Protein AF-A0A9E5L343-F1 (afdb_monomer)

Mean predicted aligned error: 2.78 Å

Foldseek 3Di:
DVLVVLPDPDDDDDDDDDPPPCSVVVVVVSCVSVQDPVDAAEEEDQADPDDDPNHHYHYADVVVPRHPVNVVD

Secondary structure (DSSP, 8-state):
-HHHHHTSSS-------STTSSHHHHHHHHHHHH--TT---EEEESS--SPPTT-EEEEPBGGGTB-HHHH--

Sequence (73 aa):
MIYKNLSFPNGIILATGPTGSGKTTTLYACLDYVNTSEVNIITYEDPVENKMRGLNQAQIRADIGFTFASGLR

Nearest PDB structures (foldseek):
  4ksr-assembly1_A  TM=9.892E-01  e=2.649E-06  Vibrio cholerae O1 biovar El Tor str. N16961
  4pht-assembly1_A  TM=9.578E-01  e=1.503E-06  Vibrio vulnificus CMCP6
  4pht-assembly2_B  TM=9.568E-01  e=1.859E-06  Vibrio vulnificus CMCP6
  4pht-assembly3_C  TM=9.573E-01  e=2.468E-06  Vibrio vulnificus CMCP6
  5zfr-assembly1_C-2  TM=9.805E-01  e=4.668E-06  Geobacter sulfurreducens PCA

Structure (mmCIF, N/CA/C/O back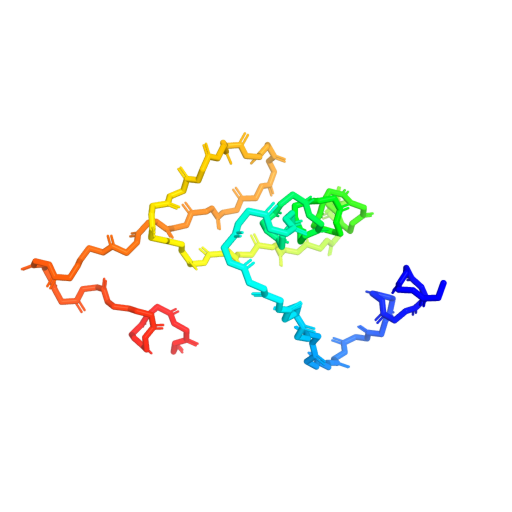bone):
data_AF-A0A9E5L343-F1
#
_entry.id   AF-A0A9E5L343-F1
#
loop_
_atom_site.group_PDB
_atom_site.id
_atom_site.type_symbol
_atom_site.label_atom_id
_atom_site.label_alt_id
_atom_site.label_comp_id
_atom_site.label_asym_id
_atom_site.label_entity_id
_atom_site.label_seq_id
_atom_site.pdbx_PDB_i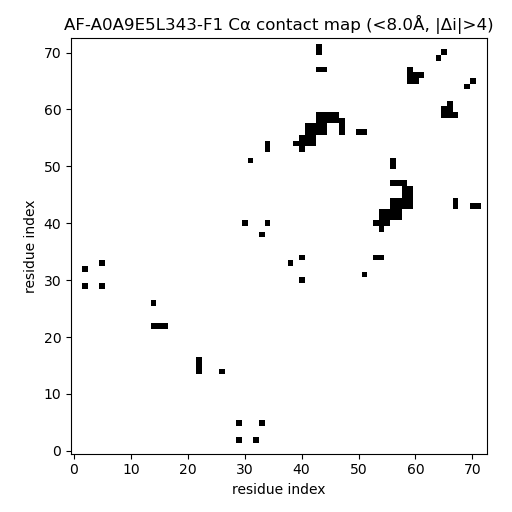ns_code
_atom_site.Cartn_x
_atom_site.Cartn_y
_atom_site.Cartn_z
_atom_site.occupancy
_atom_site.B_iso_or_equiv
_atom_site.auth_seq_id
_atom_site.auth_comp_id
_atom_site.auth_asym_id
_atom_site.auth_atom_id
_atom_site.pdbx_PDB_model_num
ATOM 1 N N . MET A 1 1 ? 2.576 3.810 19.337 1.00 65.12 1 MET A N 1
ATOM 2 C CA . MET A 1 1 ? 2.856 5.116 18.695 1.00 65.12 1 MET A CA 1
ATOM 3 C C . MET A 1 1 ? 2.323 5.163 17.264 1.00 65.12 1 MET A C 1
ATOM 5 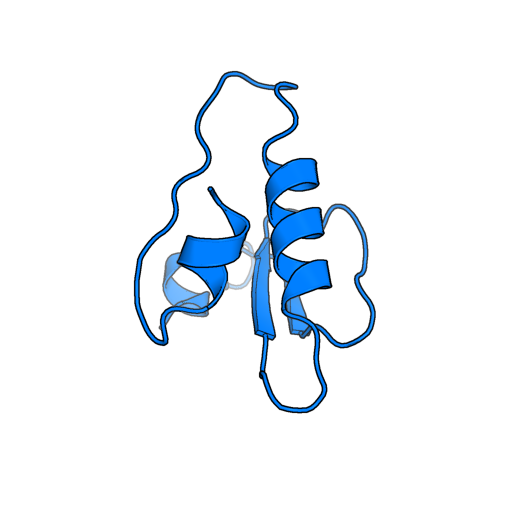O O . MET A 1 1 ? 1.533 6.050 16.991 1.00 65.12 1 MET A O 1
ATOM 9 N N . ILE A 1 2 ? 2.643 4.188 16.397 1.00 85.19 2 ILE A N 1
ATOM 10 C CA . ILE A 1 2 ? 2.104 4.114 15.019 1.00 85.19 2 ILE A CA 1
ATOM 11 C C . ILE A 1 2 ? 0.570 3.994 14.966 1.00 85.19 2 ILE A C 1
ATOM 13 O O . ILE A 1 2 ? -0.049 4.794 14.280 1.00 85.19 2 ILE A O 1
ATOM 17 N N . TYR A 1 3 ? -0.057 3.106 15.749 1.00 88.06 3 TYR A N 1
ATOM 18 C CA . TYR A 1 3 ? -1.525 2.942 15.730 1.00 88.06 3 TYR A CA 1
ATOM 19 C C . TYR A 1 3 ? -2.308 4.219 16.059 1.00 88.06 3 TYR A C 1
ATOM 21 O O . TYR A 1 3 ? -3.353 4.470 15.475 1.00 88.06 3 TYR A O 1
ATOM 29 N N . LYS A 1 4 ? -1.767 5.075 16.937 1.00 91.12 4 LYS A N 1
ATOM 30 C CA . LYS A 1 4 ? -2.365 6.385 17.230 1.00 91.12 4 LYS A CA 1
ATOM 31 C C . LYS A 1 4 ? -2.346 7.303 16.005 1.00 91.12 4 LYS A C 1
ATOM 33 O O . LYS A 1 4 ? -3.256 8.095 15.829 1.00 91.12 4 LYS A O 1
ATOM 38 N N . ASN A 1 5 ? -1.312 7.215 15.169 1.00 93.25 5 ASN A N 1
ATOM 39 C CA . ASN A 1 5 ? -1.239 8.029 13.959 1.00 93.25 5 ASN A CA 1
ATOM 40 C C . ASN A 1 5 ? -2.198 7.532 12.866 1.00 93.25 5 ASN A C 1
ATOM 42 O O . ASN A 1 5 ? -2.644 8.330 12.052 1.00 93.25 5 ASN A O 1
ATOM 46 N N . LEU A 1 6 ? -2.548 6.240 12.870 1.00 94.88 6 LEU A N 1
ATOM 47 C CA . LEU A 1 6 ? -3.502 5.661 11.918 1.00 94.88 6 LEU A CA 1
ATOM 48 C C . LEU A 1 6 ? -4.947 6.132 12.141 1.00 94.88 6 LEU A C 1
ATOM 50 O O . LEU A 1 6 ? -5.759 6.010 11.235 1.00 94.88 6 LEU A O 1
ATOM 54 N N . SER A 1 7 ? -5.276 6.680 13.317 1.00 91.56 7 SER A N 1
ATOM 55 C CA . SER A 1 7 ? -6.618 7.203 13.597 1.00 91.56 7 SER A CA 1
ATOM 56 C C . SER A 1 7 ? -6.831 8.640 13.114 1.00 91.56 7 SER A C 1
ATOM 58 O O . SER A 1 7 ? -7.926 9.176 13.280 1.00 91.56 7 SER A O 1
ATOM 60 N N . PHE A 1 8 ? -5.798 9.315 12.596 1.00 94.69 8 PHE A N 1
ATOM 61 C CA . PHE A 1 8 ? -5.984 10.649 12.031 1.00 94.69 8 PHE A CA 1
ATOM 62 C C . PHE A 1 8 ? -6.669 10.545 10.665 1.00 94.69 8 PHE A C 1
ATOM 64 O O . PHE A 1 8 ? -6.298 9.689 9.866 1.00 94.69 8 PHE A O 1
ATOM 71 N N . PRO A 1 9 ? -7.621 11.440 10.355 1.00 93.75 9 PRO A N 1
ATOM 72 C CA . PRO A 1 9 ? -8.383 11.361 9.111 1.00 93.75 9 PRO A CA 1
ATOM 73 C C . PRO A 1 9 ? -7.531 11.626 7.863 1.00 93.75 9 PRO A C 1
ATOM 75 O O . PRO A 1 9 ? -7.921 11.234 6.772 1.00 93.75 9 PRO A O 1
ATOM 78 N N . ASN A 1 10 ? -6.388 12.310 8.005 1.00 96.25 10 ASN A N 1
ATOM 79 C CA . ASN A 1 10 ? -5.497 12.654 6.899 1.00 96.25 10 ASN A CA 1
ATOM 80 C C . ASN A 1 10 ? -4.037 12.661 7.369 1.00 96.25 10 ASN A C 1
ATOM 82 O O . ASN A 1 10 ? -3.743 13.093 8.486 1.00 96.25 10 ASN A O 1
ATOM 86 N N . GLY A 1 11 ? -3.119 12.256 6.493 1.00 95.06 11 GLY A N 1
ATOM 87 C CA . GLY A 1 11 ? -1.681 12.295 6.748 1.00 95.06 11 GLY A CA 1
ATOM 88 C C . GLY A 1 11 ? -0.902 11.365 5.824 1.00 95.06 11 GLY A C 1
ATOM 89 O O . GLY A 1 11 ? -1.484 10.560 5.102 1.00 95.06 11 GLY A O 1
ATOM 90 N N . ILE A 1 12 ? 0.427 11.474 5.858 1.00 96.00 12 ILE A N 1
ATOM 91 C CA . ILE A 1 12 ? 1.337 10.575 5.139 1.00 96.00 12 ILE A CA 1
ATOM 92 C C . ILE A 1 12 ? 2.185 9.835 6.172 1.00 96.00 12 ILE A C 1
ATOM 94 O O . ILE A 1 12 ? 2.795 10.455 7.044 1.00 96.00 12 ILE A O 1
ATOM 98 N N . ILE A 1 13 ? 2.244 8.510 6.056 1.00 95.00 13 ILE A N 1
ATOM 99 C CA . ILE A 1 13 ? 3.124 7.649 6.850 1.00 95.00 13 ILE A CA 1
ATOM 100 C C . ILE A 1 13 ? 4.108 6.984 5.892 1.00 95.00 13 ILE A C 1
ATOM 102 O O . ILE A 1 13 ? 3.705 6.345 4.924 1.00 95.00 13 ILE A O 1
ATOM 106 N N . LEU A 1 14 ? 5.404 7.132 6.168 1.00 96.56 14 LEU A N 1
ATOM 107 C CA . LEU A 1 14 ? 6.476 6.549 5.366 1.00 96.56 14 LEU A CA 1
ATOM 108 C C . LEU A 1 14 ? 7.183 5.455 6.164 1.00 96.56 14 LEU A C 1
ATOM 110 O O . LEU A 1 14 ? 7.748 5.717 7.226 1.00 96.56 14 LEU A O 1
ATOM 114 N N . ALA A 1 15 ? 7.183 4.234 5.632 1.00 95.75 15 ALA A N 1
ATOM 115 C CA . ALA A 1 15 ? 8.009 3.142 6.130 1.00 95.75 15 ALA A CA 1
ATOM 116 C C . ALA A 1 15 ? 9.305 3.081 5.309 1.00 95.75 15 ALA A C 1
ATOM 118 O O . ALA A 1 15 ? 9.273 2.828 4.107 1.00 95.75 15 ALA A O 1
ATOM 119 N N . THR A 1 16 ? 10.450 3.307 5.953 1.00 96.69 16 THR A N 1
ATOM 120 C CA . THR A 1 16 ? 11.776 3.295 5.314 1.00 96.69 16 THR A CA 1
ATOM 121 C C . THR A 1 16 ? 12.688 2.243 5.946 1.00 96.69 16 THR A C 1
ATOM 123 O O . THR A 1 16 ? 12.439 1.772 7.053 1.00 96.69 16 THR A O 1
ATOM 126 N N . GLY A 1 17 ? 13.725 1.838 5.217 1.00 97.38 17 GLY A N 1
ATOM 127 C CA . GLY A 1 17 ? 14.677 0.804 5.619 1.00 97.38 17 GLY A CA 1
ATOM 128 C C . GLY A 1 17 ? 15.178 -0.019 4.427 1.00 97.38 17 GLY A C 1
ATOM 129 O O . GLY A 1 17 ? 14.576 0.037 3.348 1.00 97.38 17 GLY A O 1
ATOM 130 N N . PRO A 1 18 ? 16.257 -0.801 4.595 1.00 98.06 18 PRO A N 1
ATOM 131 C CA . PRO A 1 18 ? 16.834 -1.619 3.527 1.00 98.06 18 PRO A CA 1
ATOM 132 C C . PRO A 1 18 ? 15.891 -2.747 3.076 1.00 98.06 18 PRO A C 1
ATOM 134 O O . PRO A 1 18 ? 14.845 -3.007 3.679 1.00 98.06 18 PRO A O 1
ATOM 137 N N . THR A 1 19 ? 16.234 -3.433 1.988 1.00 95.56 19 THR A N 1
ATOM 138 C CA . THR A 1 19 ? 15.523 -4.644 1.547 1.00 95.56 19 THR A CA 1
ATOM 139 C C . THR A 1 19 ? 15.483 -5.684 2.671 1.00 95.56 19 THR A C 1
ATOM 141 O O . THR A 1 19 ? 16.458 -5.852 3.397 1.00 95.56 19 THR A O 1
ATOM 144 N N . GLY A 1 20 ? 14.339 -6.353 2.848 1.00 95.25 20 GLY A N 1
ATOM 145 C CA . GLY A 1 20 ? 14.156 -7.361 3.901 1.00 95.25 20 GLY A CA 1
ATOM 146 C C . GLY A 1 20 ? 13.877 -6.810 5.306 1.00 95.25 20 GLY A C 1
ATOM 147 O O . GLY A 1 20 ? 13.690 -7.591 6.229 1.00 95.25 20 GLY A O 1
ATOM 148 N N . SER A 1 21 ? 13.772 -5.488 5.494 1.00 97.38 21 SER A N 1
ATOM 149 C CA . SER A 1 21 ? 13.510 -4.886 6.814 1.00 97.38 21 SER A CA 1
ATOM 150 C C . SER A 1 21 ? 12.049 -4.971 7.297 1.00 97.38 21 SER A C 1
ATOM 152 O O . SER A 1 21 ? 11.696 -4.310 8.268 1.00 97.38 21 SER A O 1
ATOM 154 N N . GLY A 1 22 ? 11.174 -5.702 6.595 1.00 96.44 22 GLY A N 1
ATOM 155 C CA . GLY A 1 22 ? 9.770 -5.882 6.994 1.00 96.44 22 GLY A CA 1
ATOM 156 C C . GLY A 1 22 ? 8.837 -4.691 6.726 1.00 96.44 22 GLY A C 1
ATOM 157 O O . GLY A 1 22 ? 7.804 -4.574 7.384 1.00 96.44 22 GLY A O 1
ATOM 158 N N . LYS A 1 23 ? 9.164 -3.801 5.774 1.00 97.06 23 LYS A N 1
ATOM 159 C CA . LYS A 1 23 ? 8.310 -2.645 5.417 1.00 97.06 23 LYS A CA 1
ATOM 160 C C . LYS A 1 23 ? 6.907 -3.072 4.978 1.00 97.06 23 LYS A C 1
ATOM 162 O O . LYS A 1 23 ? 5.940 -2.597 5.564 1.00 97.06 23 LYS A O 1
ATOM 167 N N . THR A 1 24 ? 6.803 -3.988 4.010 1.00 96.56 24 THR A N 1
ATOM 168 C CA . THR A 1 24 ? 5.506 -4.471 3.514 1.00 96.56 24 THR A CA 1
ATOM 169 C C . THR A 1 24 ? 4.703 -5.129 4.626 1.00 96.56 24 THR A C 1
ATOM 171 O O . THR A 1 24 ? 3.566 -4.744 4.868 1.00 96.56 24 THR A O 1
ATOM 174 N N . THR A 1 25 ? 5.328 -6.022 5.399 1.00 96.69 25 THR A N 1
ATOM 175 C CA . THR A 1 25 ? 4.702 -6.676 6.559 1.00 96.69 25 THR A CA 1
ATOM 176 C C . THR A 1 25 ? 4.166 -5.667 7.576 1.00 96.69 25 THR A C 1
ATOM 178 O O . THR A 1 25 ? 3.056 -5.819 8.078 1.00 96.69 25 THR A O 1
ATOM 181 N N . THR A 1 26 ? 4.929 -4.608 7.859 1.00 96.31 26 THR A N 1
ATOM 182 C CA . THR A 1 26 ? 4.515 -3.556 8.796 1.00 96.31 26 THR A CA 1
ATOM 183 C C . THR A 1 26 ? 3.339 -2.748 8.249 1.00 96.31 26 THR A C 1
ATOM 185 O O . THR A 1 26 ? 2.389 -2.485 8.984 1.00 96.31 26 THR A O 1
ATOM 188 N N . LEU A 1 27 ? 3.372 -2.372 6.966 1.00 96.94 27 LEU A N 1
ATOM 189 C CA . LEU A 1 27 ? 2.268 -1.658 6.320 1.00 96.94 27 LEU A CA 1
ATOM 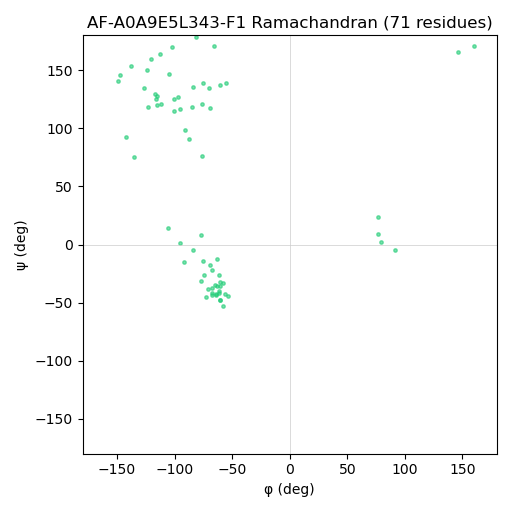190 C C . LEU A 1 27 ? 1.003 -2.519 6.264 1.00 96.94 27 LEU A C 1
ATOM 192 O O . LEU A 1 27 ? -0.064 -2.027 6.607 1.00 96.94 27 LEU A O 1
ATOM 196 N N . TYR A 1 28 ? 1.116 -3.805 5.935 1.00 97.06 28 TYR A N 1
ATOM 197 C CA . TYR A 1 28 ? -0.016 -4.734 5.925 1.00 97.06 28 TYR A CA 1
ATOM 198 C C . TYR A 1 28 ? -0.643 -4.882 7.316 1.00 97.06 28 TYR A C 1
ATOM 200 O O . TYR A 1 28 ? -1.861 -4.836 7.437 1.00 97.06 28 TYR A O 1
ATOM 208 N N . ALA A 1 29 ? 0.162 -4.969 8.380 1.00 96.19 29 ALA A N 1
ATOM 209 C CA . ALA A 1 29 ? -0.360 -4.978 9.749 1.00 96.19 29 ALA A CA 1
ATOM 210 C C . ALA A 1 29 ? -1.093 -3.669 10.108 1.00 96.19 29 ALA A C 1
ATOM 212 O O . ALA A 1 29 ? -2.104 -3.690 10.807 1.00 96.19 29 ALA A O 1
ATOM 213 N N . CYS A 1 30 ? -0.615 -2.524 9.609 1.00 96.81 30 CYS A N 1
ATOM 214 C CA . CYS A 1 30 ? -1.302 -1.242 9.784 1.00 96.81 30 CYS A CA 1
ATOM 215 C C . CYS A 1 30 ? -2.629 -1.193 9.018 1.00 96.81 30 CYS A C 1
ATOM 217 O O . CYS A 1 30 ? -3.615 -0.699 9.558 1.00 96.81 30 CYS A O 1
ATOM 219 N N . LEU A 1 31 ? -2.653 -1.701 7.782 1.00 96.81 31 LEU A N 1
ATOM 220 C CA . LEU A 1 31 ? -3.856 -1.776 6.957 1.00 96.81 31 LEU A CA 1
ATOM 221 C C . LEU A 1 31 ? -4.908 -2.699 7.580 1.00 96.81 31 LEU A C 1
ATOM 223 O O . LEU A 1 31 ? -6.069 -2.319 7.643 1.00 96.81 31 LEU A O 1
ATOM 227 N N . ASP A 1 32 ? -4.503 -3.864 8.091 1.00 96.50 32 ASP A N 1
ATOM 228 C CA . ASP A 1 32 ? -5.397 -4.804 8.780 1.00 96.50 32 ASP A CA 1
ATOM 229 C C . ASP A 1 32 ? -6.014 -4.179 10.038 1.00 96.50 32 ASP A C 1
ATOM 231 O O . ASP A 1 32 ? -7.210 -4.306 10.282 1.00 96.50 32 ASP A O 1
ATOM 235 N N . TYR A 1 33 ? -5.225 -3.407 10.792 1.00 95.81 33 TYR A N 1
ATOM 236 C CA . TYR A 1 33 ? -5.711 -2.691 11.971 1.00 95.81 33 TYR A CA 1
ATOM 237 C C . TYR A 1 33 ? -6.821 -1.674 11.656 1.00 95.81 33 TYR A C 1
ATOM 239 O O . TYR A 1 33 ? -7.727 -1.493 12.469 1.00 95.81 33 TYR A O 1
ATOM 247 N N . VAL A 1 34 ? -6.765 -1.008 10.496 1.00 95.75 34 VAL A N 1
ATOM 248 C CA . VAL A 1 34 ? -7.787 -0.031 10.069 1.00 95.75 34 VAL A CA 1
ATOM 249 C C . VAL A 1 34 ? -8.862 -0.631 9.156 1.00 95.75 34 VAL A C 1
ATOM 251 O O . VAL A 1 34 ? -9.766 0.086 8.733 1.00 95.75 34 VAL A O 1
ATOM 254 N N . ASN A 1 35 ? -8.789 -1.932 8.860 1.00 96.75 35 ASN A N 1
ATOM 255 C CA . ASN A 1 35 ? -9.708 -2.651 7.979 1.00 96.75 35 ASN A CA 1
ATOM 256 C C . ASN A 1 35 ? -11.049 -2.922 8.674 1.00 96.75 35 ASN A C 1
ATOM 258 O O . ASN A 1 35 ? -11.337 -4.028 9.136 1.00 96.75 35 ASN A O 1
ATOM 262 N N . THR A 1 36 ? -11.874 -1.884 8.768 1.00 96.00 36 THR A N 1
ATOM 263 C CA . THR A 1 36 ? -13.246 -1.956 9.273 1.00 96.00 36 THR A CA 1
ATOM 264 C C . THR A 1 36 ? -14.235 -1.686 8.143 1.00 96.00 36 THR A C 1
ATOM 266 O O . THR A 1 36 ? -13.888 -1.125 7.108 1.00 96.00 36 THR A O 1
ATOM 269 N N . SER A 1 37 ? -15.508 -2.033 8.342 1.00 95.62 37 SER A N 1
ATOM 270 C CA . SER A 1 37 ? -16.569 -1.747 7.364 1.00 95.62 37 SER A CA 1
ATOM 271 C C . SER A 1 37 ? -16.812 -0.253 7.117 1.00 95.62 37 SER A C 1
ATOM 273 O O . SER A 1 37 ? -17.537 0.099 6.192 1.00 95.62 37 SER A O 1
ATOM 275 N N . GLU A 1 38 ? -16.254 0.619 7.956 1.00 95.94 38 GLU A N 1
ATOM 276 C CA . GLU A 1 38 ? -16.430 2.071 7.888 1.00 95.94 38 GLU A CA 1
ATOM 277 C C . GLU A 1 38 ? -15.343 2.757 7.045 1.00 95.94 38 GLU A C 1
ATOM 279 O O . GLU A 1 38 ? -15.510 3.912 6.655 1.00 95.94 38 GLU A O 1
ATOM 284 N N . VAL A 1 39 ? -14.239 2.061 6.745 1.00 95.44 39 VAL A N 1
ATOM 285 C CA . VAL A 1 39 ? -13.075 2.623 6.049 1.00 95.44 39 VAL A CA 1
ATOM 286 C C . VAL A 1 39 ? -12.897 1.937 4.697 1.00 95.44 39 VAL A C 1
ATOM 288 O O . VAL A 1 39 ? -12.677 0.733 4.615 1.00 95.44 39 VAL A O 1
ATOM 291 N N . ASN A 1 40 ? -12.952 2.713 3.613 1.00 96.31 40 ASN A N 1
ATOM 292 C CA . ASN A 1 40 ? -12.625 2.213 2.279 1.00 96.31 40 ASN A CA 1
ATOM 293 C C . ASN A 1 40 ? -11.111 2.292 2.041 1.00 96.31 40 ASN A C 1
ATOM 295 O O . ASN A 1 40 ? -10.542 3.384 2.038 1.00 96.31 40 ASN A O 1
ATOM 299 N N . ILE A 1 41 ? -10.474 1.144 1.815 1.00 97.38 41 ILE A N 1
ATOM 300 C CA . ILE A 1 41 ? -9.023 1.029 1.650 1.00 97.38 41 ILE A CA 1
ATOM 301 C C . ILE A 1 41 ? -8.697 0.566 0.226 1.00 97.38 41 ILE A C 1
ATOM 303 O O . ILE A 1 41 ? -9.191 -0.467 -0.239 1.00 97.38 41 ILE A O 1
ATOM 307 N N . ILE A 1 42 ? -7.821 1.318 -0.445 1.00 97.44 42 ILE A N 1
ATOM 308 C CA . ILE A 1 42 ? -7.304 1.013 -1.784 1.00 97.44 42 ILE A CA 1
ATOM 309 C C . ILE A 1 42 ? -5.774 1.031 -1.735 1.00 97.44 42 ILE A C 1
ATOM 311 O O . ILE A 1 42 ? -5.188 1.956 -1.170 1.00 97.44 42 ILE A O 1
ATOM 315 N N . THR A 1 43 ? -5.125 0.031 -2.332 1.00 97.69 43 THR A N 1
ATOM 316 C CA . THR A 1 43 ? -3.662 -0.030 -2.467 1.00 97.69 43 THR A CA 1
ATOM 317 C C . THR A 1 43 ? -3.249 -0.171 -3.929 1.00 97.69 43 THR A C 1
ATOM 319 O O . THR A 1 43 ? -3.969 -0.754 -4.741 1.00 97.69 43 THR A O 1
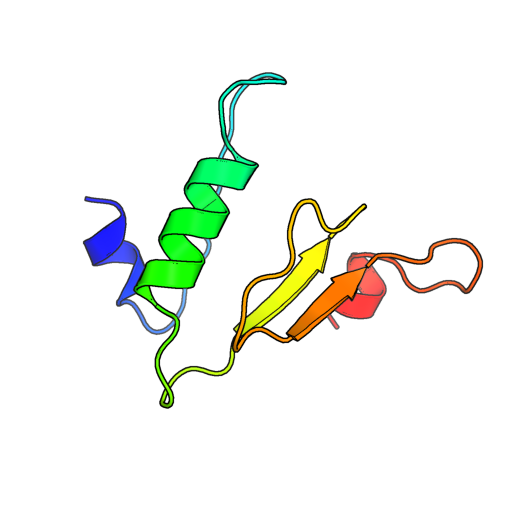ATOM 322 N N . TYR A 1 44 ? -2.069 0.356 -4.255 1.00 97.75 44 TYR A N 1
ATOM 323 C CA . TYR A 1 44 ? -1.406 0.182 -5.546 1.00 97.75 44 TYR A CA 1
ATOM 324 C C . TYR A 1 44 ? -0.027 -0.429 -5.287 1.00 97.75 44 TYR A C 1
ATOM 326 O O . TYR A 1 44 ? 0.770 0.169 -4.565 1.00 97.75 44 TYR A O 1
ATOM 334 N N . GLU A 1 45 ? 0.235 -1.624 -5.818 1.00 98.12 45 GLU A N 1
ATOM 335 C CA . GLU A 1 45 ? 1.382 -2.468 -5.437 1.00 98.12 45 GLU A CA 1
ATOM 336 C C . GLU A 1 45 ? 2.060 -3.111 -6.658 1.00 98.12 45 GLU A C 1
ATOM 338 O O . GLU A 1 45 ? 1.416 -3.337 -7.682 1.00 98.12 45 GLU A O 1
ATOM 343 N N . ASP A 1 46 ? 3.351 -3.435 -6.558 1.00 96.81 46 ASP A N 1
ATOM 344 C CA . ASP A 1 46 ? 4.138 -4.026 -7.652 1.00 96.81 46 ASP A CA 1
ATOM 345 C C . ASP A 1 46 ? 5.141 -5.084 -7.138 1.00 96.81 46 ASP A C 1
ATOM 347 O O . ASP A 1 46 ? 6.263 -4.732 -6.764 1.00 96.81 46 ASP A O 1
ATOM 351 N N . PRO A 1 47 ? 4.776 -6.380 -7.093 1.00 96.94 47 PRO A N 1
ATOM 352 C CA . PRO A 1 47 ? 3.426 -6.938 -7.202 1.00 96.94 47 PRO A CA 1
ATOM 353 C C . PRO A 1 47 ? 2.661 -6.867 -5.867 1.00 96.94 47 PRO A C 1
ATOM 355 O O . PRO A 1 47 ? 3.202 -6.460 -4.842 1.00 96.94 47 PRO A O 1
ATOM 358 N N . VAL A 1 48 ? 1.405 -7.324 -5.861 1.00 97.38 48 VAL A N 1
ATOM 359 C CA . VAL A 1 48 ? 0.687 -7.598 -4.602 1.00 97.38 48 VAL A CA 1
ATOM 360 C C . VAL A 1 48 ? 1.330 -8.814 -3.920 1.00 97.38 48 VAL A C 1
ATOM 362 O O . VAL A 1 48 ? 1.300 -9.911 -4.480 1.00 97.38 48 VAL A O 1
ATOM 365 N N . GLU A 1 49 ? 1.894 -8.641 -2.717 1.00 95.19 49 GLU A N 1
ATOM 366 C CA . GLU A 1 49 ? 2.596 -9.723 -1.998 1.00 95.19 49 GLU A CA 1
ATOM 367 C C . GLU A 1 49 ? 1.629 -10.775 -1.435 1.00 95.19 49 GLU A C 1
ATOM 369 O O . GLU A 1 49 ? 1.862 -11.978 -1.559 1.00 95.19 49 GLU A O 1
ATOM 374 N N . ASN A 1 50 ? 0.533 -10.331 -0.809 1.00 94.75 50 ASN A N 1
ATOM 375 C CA . ASN A 1 50 ? -0.510 -11.213 -0.289 1.00 94.75 50 ASN A CA 1
ATOM 376 C C . ASN A 1 50 ? -1.878 -10.525 -0.347 1.00 94.75 50 ASN A C 1
ATOM 378 O O . ASN A 1 50 ? -2.002 -9.335 -0.056 1.00 94.75 50 ASN A O 1
ATOM 382 N N . LYS A 1 51 ? -2.918 -11.286 -0.697 1.00 96.50 51 LYS A N 1
ATOM 383 C CA . LYS A 1 51 ? -4.282 -10.762 -0.769 1.00 96.50 51 LYS A CA 1
ATOM 384 C C . LYS A 1 51 ? -4.875 -10.596 0.628 1.00 96.50 51 LYS A C 1
ATOM 386 O O . LYS A 1 51 ? -5.055 -11.568 1.359 1.00 96.50 51 LYS A O 1
ATOM 391 N N . MET A 1 52 ? -5.256 -9.372 0.955 1.00 97.19 52 MET A N 1
ATOM 392 C CA . MET A 1 52 ? -5.958 -8.996 2.172 1.00 97.19 52 MET A CA 1
ATOM 393 C C . MET A 1 52 ? -7.460 -8.916 1.900 1.00 97.19 52 MET A C 1
ATOM 395 O O . MET A 1 52 ? -7.924 -8.240 0.981 1.00 97.19 52 MET A O 1
ATOM 399 N N . ARG A 1 53 ? -8.254 -9.618 2.709 1.00 96.25 53 ARG A N 1
ATOM 400 C CA . ARG A 1 53 ? -9.714 -9.596 2.579 1.00 96.25 53 ARG A CA 1
ATOM 401 C C . ARG A 1 53 ? -10.262 -8.233 3.009 1.00 96.25 53 ARG A C 1
ATOM 403 O O . ARG A 1 53 ? -9.919 -7.754 4.082 1.00 96.25 53 ARG A O 1
ATOM 410 N N . GLY A 1 54 ? -11.176 -7.671 2.219 1.00 95.56 54 GLY A N 1
ATOM 411 C CA . GLY A 1 54 ? -11.829 -6.389 2.520 1.00 95.56 54 GLY A CA 1
ATOM 412 C C . GLY A 1 54 ? -11.121 -5.168 1.929 1.00 95.56 54 GLY A C 1
ATOM 413 O O . GLY A 1 54 ? -11.666 -4.074 1.99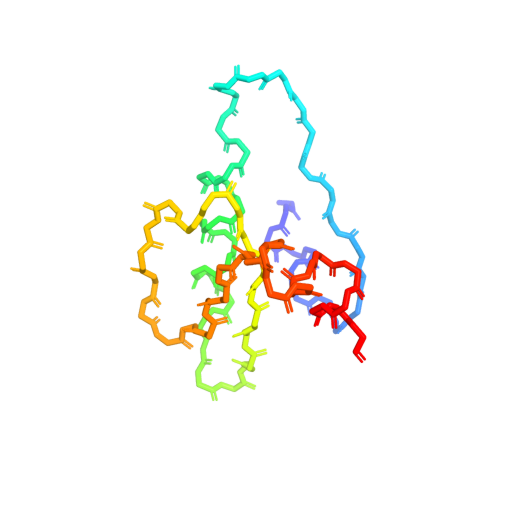7 1.00 95.56 54 GLY A O 1
ATOM 414 N N . LEU A 1 55 ? -9.955 -5.356 1.301 1.00 96.94 55 LEU A N 1
ATOM 415 C CA . LEU A 1 55 ? -9.206 -4.298 0.627 1.00 96.94 55 LEU A CA 1
ATOM 416 C C . LEU A 1 55 ? -9.339 -4.409 -0.891 1.00 96.94 55 LEU A C 1
ATOM 418 O O . LEU A 1 55 ? -9.361 -5.507 -1.452 1.00 96.94 55 LEU A O 1
ATOM 422 N N . ASN A 1 56 ? -9.328 -3.261 -1.563 1.00 96.81 56 ASN A 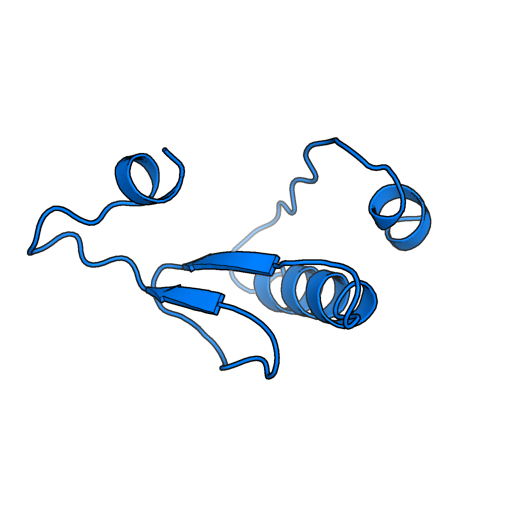N 1
ATOM 423 C CA . ASN A 1 56 ? -9.156 -3.195 -3.008 1.00 96.81 56 ASN A CA 1
ATOM 424 C C . ASN A 1 56 ? -7.662 -3.053 -3.328 1.00 96.81 56 ASN A C 1
ATOM 426 O O . ASN A 1 56 ? -7.113 -1.956 -3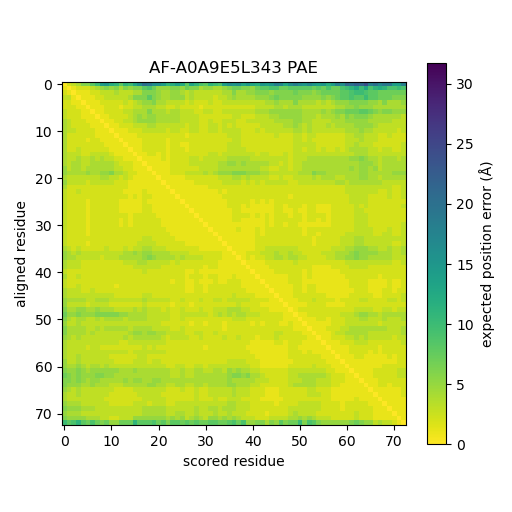.260 1.00 96.81 56 ASN A O 1
ATOM 430 N N . GLN A 1 57 ? -7.000 -4.162 -3.663 1.00 97.94 57 GLN A N 1
ATOM 431 C CA . GLN A 1 57 ? -5.574 -4.164 -4.004 1.00 97.94 57 GLN A CA 1
ATOM 432 C C . GLN A 1 57 ? -5.377 -4.208 -5.519 1.00 97.94 57 GLN A C 1
ATOM 434 O O . GLN A 1 57 ? -5.728 -5.195 -6.175 1.00 97.94 57 GLN A O 1
ATOM 439 N N . ALA A 1 58 ? -4.809 -3.142 -6.078 1.00 97.25 58 ALA A N 1
ATOM 440 C CA . ALA A 1 58 ? -4.502 -3.031 -7.493 1.00 97.25 58 ALA A CA 1
ATOM 441 C C . ALA A 1 58 ? -3.014 -3.299 -7.741 1.00 97.25 58 ALA A C 1
ATOM 443 O O . ALA A 1 58 ? -2.141 -2.631 -7.190 1.00 97.25 58 ALA A O 1
ATOM 444 N N . GLN A 1 59 ? -2.724 -4.255 -8.620 1.00 98.06 59 GLN A N 1
ATOM 445 C CA . GLN A 1 59 ? -1.362 -4.479 -9.082 1.00 98.06 59 GLN A CA 1
ATOM 446 C C . GLN A 1 59 ? -1.026 -3.524 -10.227 1.00 98.06 59 GLN A C 1
ATOM 448 O O . GLN A 1 59 ? -1.813 -3.369 -11.165 1.00 98.06 59 GLN A O 1
ATOM 453 N N . ILE A 1 60 ? 0.157 -2.924 -10.173 1.00 98.25 60 ILE A N 1
ATOM 454 C CA . ILE A 1 60 ? 0.703 -2.111 -11.254 1.00 98.25 60 ILE A CA 1
ATOM 455 C C . ILE A 1 60 ? 0.862 -2.959 -12.521 1.00 98.25 60 ILE A C 1
ATOM 457 O O . ILE A 1 60 ? 1.291 -4.112 -12.494 1.00 98.25 60 ILE A O 1
ATOM 461 N N . ARG A 1 61 ? 0.477 -2.372 -13.656 1.00 97.56 61 ARG A N 1
ATOM 462 C CA . ARG A 1 61 ? 0.552 -2.972 -14.990 1.00 97.56 61 ARG A CA 1
ATOM 463 C C . ARG A 1 61 ? 1.115 -1.948 -15.968 1.00 97.56 61 ARG A C 1
ATOM 465 O O . ARG A 1 61 ? 0.393 -1.316 -16.744 1.00 97.56 61 ARG A O 1
ATOM 472 N N . ALA A 1 62 ? 2.427 -1.740 -15.870 1.00 96.12 62 ALA A N 1
ATOM 473 C CA . ALA A 1 62 ? 3.140 -0.738 -16.658 1.00 96.12 62 ALA A CA 1
ATOM 474 C C . ALA A 1 62 ? 3.050 -0.994 -18.176 1.00 96.12 62 ALA A C 1
ATOM 476 O O . ALA A 1 62 ? 3.088 -0.045 -18.955 1.00 96.12 62 ALA A O 1
ATOM 477 N N . ASP A 1 63 ? 2.855 -2.250 -18.588 1.00 96.69 63 ASP A N 1
ATOM 478 C CA . ASP A 1 63 ? 2.662 -2.688 -19.976 1.00 96.69 63 ASP A CA 1
ATOM 479 C C . ASP A 1 63 ? 1.428 -2.069 -20.649 1.00 96.69 63 ASP A C 1
ATOM 481 O O . ASP A 1 63 ? 1.452 -1.788 -21.845 1.00 96.69 63 ASP A O 1
ATOM 485 N N . ILE A 1 64 ? 0.370 -1.809 -19.877 1.00 96.38 64 ILE A N 1
ATOM 486 C CA . ILE A 1 64 ? -0.863 -1.160 -20.350 1.00 96.38 64 ILE A CA 1
ATOM 487 C C . ILE A 1 64 ? -0.976 0.298 -19.884 1.00 96.38 64 ILE A C 1
ATOM 489 O O . ILE A 1 64 ? -2.053 0.889 -19.938 1.00 96.38 64 ILE A O 1
ATOM 493 N N . GLY A 1 65 ? 0.121 0.880 -19.391 1.00 96.19 65 GLY A N 1
ATOM 494 C CA . GLY A 1 65 ? 0.159 2.258 -18.899 1.00 96.19 65 GLY A CA 1
ATOM 495 C C . GLY A 1 65 ? -0.461 2.469 -17.513 1.00 96.19 65 GLY A C 1
ATOM 496 O O . GLY A 1 65 ? -0.595 3.613 -17.081 1.00 96.19 65 GLY A O 1
ATOM 497 N N . PHE A 1 66 ? -0.805 1.402 -16.784 1.00 97.50 66 PHE A N 1
ATOM 498 C CA . PHE A 1 66 ? -1.302 1.497 -15.412 1.00 97.50 66 PHE A CA 1
ATOM 499 C C . PHE A 1 66 ? -0.128 1.500 -14.419 1.00 97.50 66 PHE A C 1
ATOM 501 O O . PHE A 1 66 ? 0.353 0.456 -13.988 1.00 97.50 66 PHE A O 1
ATOM 508 N N . THR A 1 67 ? 0.360 2.697 -14.095 1.00 97.75 67 THR A N 1
ATOM 509 C CA . THR A 1 67 ? 1.505 2.992 -13.208 1.00 97.75 67 THR A CA 1
ATOM 510 C C . THR A 1 67 ? 1.062 3.462 -11.816 1.00 97.75 67 THR A C 1
ATOM 512 O O . THR A 1 67 ? -0.100 3.818 -11.626 1.00 97.75 67 THR A O 1
ATOM 515 N N . PHE A 1 68 ? 1.989 3.567 -10.851 1.00 97.44 68 PHE A N 1
ATOM 516 C CA . PHE A 1 68 ? 1.703 4.176 -9.539 1.00 97.44 68 PHE A CA 1
ATOM 517 C C . PHE A 1 68 ? 1.101 5.582 -9.659 1.00 97.44 68 PHE A C 1
ATOM 519 O O . PHE A 1 68 ? 0.123 5.900 -8.989 1.00 97.44 68 PHE A O 1
ATOM 526 N N . ALA A 1 69 ? 1.654 6.416 -10.545 1.00 96.56 69 ALA A N 1
ATOM 527 C CA . ALA A 1 69 ? 1.194 7.790 -10.725 1.00 96.56 69 ALA A CA 1
ATOM 528 C C . ALA A 1 69 ? -0.213 7.865 -11.332 1.00 96.56 69 ALA A C 1
ATOM 530 O O . ALA A 1 69 ? -0.986 8.739 -10.959 1.00 96.56 69 ALA A O 1
ATOM 531 N N . SER A 1 70 ? -0.549 6.973 -12.269 1.00 96.44 70 SER A N 1
ATOM 532 C CA . SER A 1 70 ? -1.897 6.923 -12.846 1.00 96.44 70 SER A CA 1
ATOM 533 C C . SER A 1 70 ? -2.913 6.267 -11.916 1.00 96.44 70 SER A C 1
ATOM 535 O O . SER A 1 7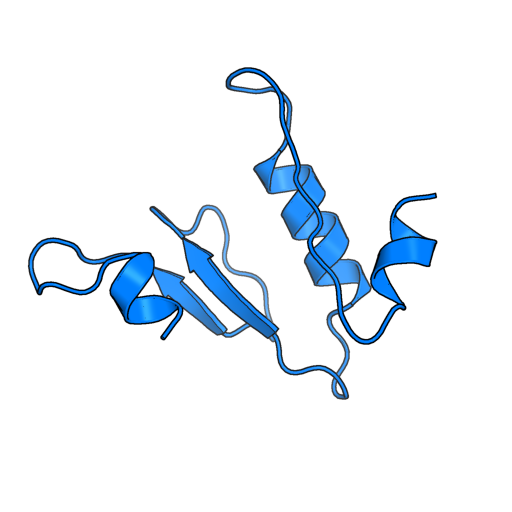0 ? -4.073 6.637 -11.978 1.00 96.44 70 SER A O 1
ATOM 537 N N . GLY A 1 71 ? -2.496 5.309 -11.082 1.00 93.50 71 GLY A N 1
ATOM 538 C CA . GLY A 1 71 ? -3.373 4.679 -10.094 1.00 93.50 71 GLY A CA 1
ATOM 539 C C . GLY A 1 71 ? -3.731 5.621 -8.945 1.00 93.50 71 GLY A C 1
ATOM 540 O O . GLY A 1 71 ? -4.866 5.634 -8.495 1.00 93.50 71 GLY A O 1
ATOM 541 N N . LEU A 1 72 ? -2.788 6.451 -8.490 1.00 93.12 72 LEU A N 1
ATOM 542 C CA . LEU A 1 72 ? -3.030 7.379 -7.380 1.00 93.12 72 LEU A CA 1
ATOM 543 C C . LEU A 1 72 ? -3.877 8.614 -7.760 1.00 93.12 72 LEU A C 1
ATOM 545 O O . LEU A 1 72 ? -4.313 9.334 -6.865 1.00 93.12 72 LEU A O 1
ATOM 549 N N . ARG A 1 73 ? -4.058 8.894 -9.057 1.00 90.50 73 ARG A N 1
ATOM 550 C CA . ARG A 1 73 ? -4.879 10.013 -9.554 1.00 90.50 73 ARG A CA 1
ATOM 551 C C . ARG A 1 73 ? -6.366 9.705 -9.460 1.00 90.50 73 ARG A C 1
ATOM 553 O O . ARG A 1 73 ? -7.103 10.664 -9.151 1.00 90.50 73 ARG A O 1
#

pLDDT: mean 95.47, std 4.2, range [65.12, 98.25]

Solvent-accessible surface area (backbone atoms only — not comparable to full-atom values): 5023 Å² total; per-residue (Å²): 114,67,70,69,60,68,72,49,97,73,88,86,87,85,81,82,75,64,90,89,67,48,52,68,62,51,52,51,54,53,50,59,74,59,67,45,99,88,49,91,51,76,49,80,33,84,69,71,88,71,93,60,90,91,50,50,75,41,60,56,39,65,92,80,67,40,34,71,73,64,69,75,105

Radius of gyration: 13.24 Å; Cα contacts (8 Å, |Δi|>4): 55; chains: 1; bounding box: 33×24×39 Å